Protein AF-A0AAV5VR06-F1 (afdb_monomer_lite)

Sequence (80 aa):
DFFVPNSVNARLPTSVYRGCGGYGAVMILNSTDPSDPGIAVKKFISPFEYVKKAQRCFRELQLLRELSHDNIARLKFTYS

Secondary structure (DSSP, 8-state):
-----HHHHHH--EEEEEEEETTEEEEEEE-SSTT---EEEEEESSTTSSHHHHHHHHHHHHHHHH---TTSPPP-----

Foldseek 3Di:
DDPDDPVLCVQQVDKDWDADDPFWGKIWGHGPDPVGRGDIDTDGDPCVVDDVSVVVVVVVVVVLDPDDDPPDDHDPDDDD

pLDDT: mean 94.31, std 3.78, range [71.5, 98.19]

Structure (mmCIF, N/CA/C/O backbone):
data_AF-A0AAV5VR06-F1
#
_entry.id   AF-A0AAV5VR06-F1
#
loop_
_atom_site.group_PDB
_atom_site.id
_atom_site.type_symbol
_atom_site.label_atom_id
_atom_site.label_alt_id
_atom_site.label_comp_id
_atom_site.label_asym_id
_atom_site.label_entity_id
_atom_site.label_seq_id
_atom_site.pdbx_PDB_ins_code
_atom_site.Cartn_x
_atom_site.Cartn_y
_atom_site.Cartn_z
_atom_site.occupancy
_atom_site.B_iso_or_equiv
_atom_site.auth_seq_id
_atom_site.auth_comp_id
_atom_site.auth_asym_id
_atom_site.auth_atom_id
_atom_site.pdbx_PDB_model_num
ATOM 1 N N . ASP A 1 1 ? 11.179 -3.672 10.738 1.00 71.50 1 ASP A N 1
ATOM 2 C CA . ASP A 1 1 ? 11.354 -4.162 9.353 1.00 71.50 1 ASP A CA 1
ATOM 3 C C . ASP A 1 1 ? 10.050 -4.400 8.607 1.00 71.50 1 ASP A C 1
ATOM 5 O O . ASP A 1 1 ? 8.986 -4.510 9.226 1.00 71.50 1 ASP A O 1
ATOM 9 N N . PHE A 1 2 ? 10.129 -4.394 7.276 1.00 85.69 2 PHE A N 1
ATOM 10 C CA . PHE A 1 2 ? 9.054 -4.789 6.366 1.00 85.69 2 PHE A CA 1
ATOM 11 C C . PHE A 1 2 ? 9.189 -6.289 6.096 1.00 85.69 2 PHE A C 1
ATOM 13 O O . PHE A 1 2 ? 10.197 -6.726 5.554 1.00 85.69 2 PHE A O 1
ATOM 20 N N . PHE A 1 3 ? 8.183 -7.080 6.466 1.00 87.62 3 PHE A N 1
ATOM 21 C CA . PHE A 1 3 ? 8.191 -8.534 6.277 1.00 87.62 3 PHE A CA 1
ATOM 22 C C . PHE A 1 3 ? 7.692 -8.898 4.875 1.00 87.62 3 PHE A C 1
ATOM 24 O O . PHE A 1 3 ? 6.595 -9.418 4.710 1.00 87.62 3 PHE A O 1
ATOM 31 N N . VAL A 1 4 ? 8.452 -8.522 3.847 1.00 91.44 4 VAL A N 1
ATOM 32 C CA . VAL A 1 4 ? 8.079 -8.767 2.446 1.00 91.44 4 VAL A CA 1
ATOM 33 C C . VAL A 1 4 ? 8.080 -10.279 2.162 1.00 91.44 4 VAL A C 1
ATOM 35 O O . VAL A 1 4 ? 9.076 -10.934 2.469 1.00 91.44 4 VAL A O 1
ATOM 38 N N . PRO A 1 5 ? 7.018 -10.852 1.556 1.00 93.62 5 PRO A N 1
ATOM 39 C CA . PRO A 1 5 ? 6.996 -12.270 1.201 1.00 93.62 5 PRO A CA 1
ATOM 40 C C . PRO A 1 5 ? 8.163 -12.663 0.287 1.00 93.62 5 PRO A C 1
ATOM 42 O O . PRO A 1 5 ? 8.487 -11.937 -0.655 1.00 93.62 5 PRO A O 1
ATOM 45 N N . ASN A 1 6 ? 8.744 -13.848 0.500 1.00 92.69 6 ASN A N 1
ATOM 46 C CA . ASN A 1 6 ? 9.895 -14.331 -0.279 1.00 92.69 6 ASN A CA 1
ATOM 47 C C . ASN A 1 6 ? 9.636 -14.348 -1.792 1.00 92.69 6 ASN A C 1
ATOM 49 O O . ASN A 1 6 ? 10.533 -14.034 -2.565 1.00 92.69 6 ASN A O 1
ATOM 53 N N . SER A 1 7 ? 8.408 -14.657 -2.220 1.00 91.94 7 SER A N 1
ATOM 54 C CA . SER A 1 7 ? 8.015 -14.626 -3.635 1.00 91.94 7 SER A CA 1
ATOM 55 C C . SER A 1 7 ? 8.124 -13.228 -4.253 1.00 91.94 7 SER A C 1
ATOM 57 O O . SER A 1 7 ? 8.501 -13.088 -5.414 1.00 91.94 7 SER A O 1
ATOM 59 N N . VAL A 1 8 ? 7.833 -12.183 -3.474 1.00 93.31 8 VAL A N 1
ATOM 60 C CA . VAL A 1 8 ? 7.964 -10.785 -3.901 1.00 93.31 8 VAL A CA 1
ATOM 61 C C . VAL A 1 8 ? 9.431 -10.374 -3.894 1.00 93.31 8 VAL A C 1
ATOM 63 O O . VAL A 1 8 ? 9.883 -9.770 -4.860 1.00 93.31 8 VAL A O 1
ATOM 66 N N . ASN A 1 9 ? 10.177 -10.740 -2.849 1.00 92.38 9 ASN A N 1
ATOM 67 C CA . ASN A 1 9 ? 11.599 -10.417 -2.733 1.00 92.38 9 ASN A CA 1
ATOM 68 C C . ASN A 1 9 ? 12.449 -11.109 -3.817 1.00 92.38 9 ASN A C 1
ATOM 70 O O . ASN A 1 9 ? 13.407 -10.527 -4.308 1.00 92.38 9 ASN A O 1
ATOM 74 N N . ALA A 1 10 ? 12.074 -12.321 -4.242 1.00 91.94 10 ALA A N 1
ATOM 75 C CA . ALA A 1 10 ? 12.736 -13.030 -5.338 1.00 91.94 10 ALA A CA 1
ATOM 76 C C . ALA A 1 10 ? 12.576 -12.313 -6.689 1.00 91.94 10 ALA A C 1
ATOM 78 O O . ALA A 1 10 ? 13.494 -12.331 -7.503 1.00 91.94 10 ALA A O 1
ATOM 79 N N . ARG A 1 11 ? 11.425 -11.666 -6.924 1.00 93.06 11 ARG A N 1
ATOM 80 C CA . ARG A 1 11 ? 11.174 -10.867 -8.135 1.00 93.06 11 ARG A CA 1
ATOM 81 C C . ARG A 1 11 ? 11.769 -9.460 -8.038 1.00 93.06 11 ARG A C 1
ATOM 83 O O . ARG A 1 11 ? 12.259 -8.939 -9.030 1.00 93.06 11 ARG A O 1
ATOM 90 N N . LEU A 1 12 ? 11.687 -8.840 -6.861 1.00 95.06 12 LEU A N 1
ATOM 91 C CA . LEU A 1 12 ? 12.064 -7.448 -6.612 1.00 95.06 12 LEU A CA 1
ATOM 92 C C . LEU A 1 12 ? 13.071 -7.365 -5.450 1.00 95.06 12 LEU A C 1
ATOM 94 O O . LEU A 1 12 ? 12.694 -6.982 -4.338 1.00 95.06 12 LEU A O 1
ATOM 98 N N . PRO A 1 13 ? 14.339 -7.750 -5.680 1.00 92.38 13 PRO A N 1
ATOM 99 C CA . PRO A 1 13 ? 15.313 -7.963 -4.608 1.00 92.38 13 PRO A CA 1
ATOM 100 C C . PRO A 1 13 ? 15.879 -6.667 -4.021 1.00 92.38 13 PRO A C 1
ATOM 102 O O . PRO A 1 13 ? 16.458 -6.673 -2.935 1.00 92.38 13 PRO A O 1
ATOM 105 N N . THR A 1 14 ? 15.765 -5.541 -4.729 1.00 93.44 14 THR A N 1
ATOM 106 C CA . THR A 1 14 ? 16.384 -4.284 -4.304 1.00 93.44 14 THR A CA 1
ATOM 107 C C . THR A 1 14 ? 15.391 -3.420 -3.541 1.00 93.44 14 THR A C 1
ATOM 109 O O . THR A 1 14 ? 14.498 -2.814 -4.130 1.00 93.44 14 THR A O 1
ATOM 112 N N . SER A 1 15 ? 15.581 -3.299 -2.229 1.00 93.94 15 SER A N 1
ATOM 113 C CA . SER A 1 15 ? 14.765 -2.435 -1.377 1.00 93.94 15 SER A CA 1
ATOM 114 C C . SER A 1 15 ? 15.393 -1.067 -1.128 1.00 93.94 15 SER A C 1
ATOM 116 O O . SER A 1 15 ? 16.558 -0.986 -0.741 1.00 93.94 15 SER A O 1
ATOM 118 N N . VAL A 1 16 ? 14.600 0.001 -1.218 1.00 95.06 16 VAL A N 1
ATOM 119 C CA . VAL A 1 16 ? 15.010 1.340 -0.778 1.00 95.06 16 VAL A CA 1
ATOM 120 C C . VAL A 1 16 ? 13.926 1.971 0.088 1.00 95.06 16 VAL A C 1
ATOM 122 O O . VAL A 1 16 ? 12.785 2.145 -0.342 1.00 95.06 16 VAL A O 1
ATOM 125 N N . TYR A 1 17 ? 14.277 2.341 1.318 1.00 95.31 17 TYR A N 1
ATOM 126 C CA . TYR A 1 17 ? 13.383 3.095 2.193 1.00 95.31 17 TYR A CA 1
ATOM 127 C C . TYR A 1 17 ? 13.078 4.478 1.592 1.00 95.31 17 TYR A C 1
ATOM 129 O O . TYR A 1 17 ? 13.956 5.117 1.008 1.00 95.31 17 TYR A O 1
ATOM 137 N N . ARG A 1 18 ? 11.825 4.938 1.707 1.00 95.50 18 ARG A N 1
ATOM 138 C CA . ARG A 1 18 ? 11.399 6.244 1.175 1.00 95.50 18 ARG A CA 1
ATOM 139 C C . ARG A 1 18 ? 10.918 7.212 2.236 1.00 95.50 18 ARG A C 1
ATOM 141 O O . ARG A 1 18 ? 11.207 8.397 2.125 1.00 95.50 18 ARG A O 1
ATOM 148 N N . GLY A 1 19 ? 10.188 6.742 3.241 1.00 94.75 19 GLY A N 1
ATOM 149 C CA . GLY A 1 19 ? 9.686 7.644 4.268 1.00 94.75 19 GLY A CA 1
ATOM 150 C C . GLY A 1 19 ? 8.690 7.013 5.223 1.00 94.75 19 GLY A C 1
ATOM 151 O O . GLY A 1 19 ? 8.282 5.861 5.073 1.00 94.75 19 GLY A O 1
ATOM 152 N N . CYS A 1 20 ? 8.293 7.808 6.209 1.00 95.25 20 CYS A N 1
ATOM 153 C CA . CYS A 1 20 ? 7.345 7.442 7.247 1.00 95.25 20 CYS A CA 1
ATOM 154 C C . CYS A 1 20 ? 6.382 8.604 7.493 1.00 95.25 20 CYS A C 1
ATOM 156 O O . CYS A 1 20 ? 6.769 9.768 7.424 1.00 95.25 20 CYS A O 1
ATOM 158 N N . GLY A 1 21 ? 5.127 8.275 7.780 1.00 92.00 21 GLY A N 1
ATOM 159 C CA . GLY A 1 21 ? 4.105 9.211 8.228 1.00 92.00 21 GLY A CA 1
ATOM 160 C C . GLY A 1 21 ? 3.239 8.586 9.319 1.00 92.00 21 GLY A C 1
ATOM 161 O O . GLY A 1 21 ? 3.390 7.414 9.660 1.00 92.00 21 GLY A O 1
ATOM 162 N N . GLY A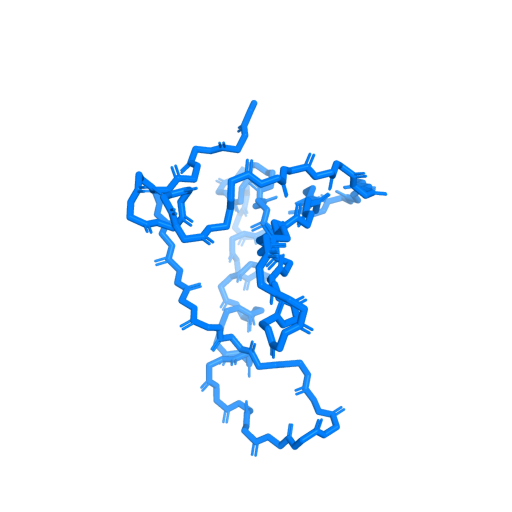 1 22 ? 2.275 9.348 9.841 1.00 88.81 22 GLY A N 1
ATOM 163 C CA . GLY A 1 22 ? 1.485 8.947 11.018 1.00 88.81 22 GLY A CA 1
ATOM 164 C C . GLY A 1 22 ? 0.675 7.645 10.890 1.00 88.81 22 GLY A C 1
ATOM 165 O O . GLY A 1 22 ? 0.247 7.095 11.902 1.00 88.81 22 GLY A O 1
ATOM 166 N N . TYR A 1 23 ? 0.470 7.131 9.672 1.00 90.06 23 TYR A N 1
ATOM 167 C CA . TYR A 1 23 ? -0.274 5.888 9.419 1.00 90.06 23 TYR A CA 1
ATOM 168 C C . TYR A 1 23 ? 0.594 4.741 8.904 1.00 90.06 23 TYR A C 1
ATOM 170 O O . TYR A 1 23 ? 0.126 3.604 8.860 1.00 90.06 23 TYR A O 1
ATOM 178 N N . GLY A 1 24 ? 1.838 4.997 8.503 1.00 94.00 24 GLY A N 1
ATOM 179 C CA . GLY A 1 24 ? 2.657 3.954 7.909 1.00 94.00 24 GLY A CA 1
ATOM 180 C C . GLY A 1 24 ? 4.005 4.417 7.384 1.00 94.00 24 GLY A C 1
ATOM 181 O O . GLY A 1 24 ? 4.243 5.606 7.182 1.00 94.00 24 GLY A O 1
ATOM 182 N N . ALA A 1 25 ? 4.860 3.437 7.122 1.00 96.44 25 ALA A N 1
ATOM 183 C CA . ALA A 1 25 ? 6.136 3.610 6.445 1.00 96.44 25 ALA A CA 1
ATOM 184 C C . ALA A 1 25 ? 6.051 3.080 5.011 1.00 96.44 25 ALA A C 1
ATOM 186 O O . ALA A 1 25 ? 5.304 2.139 4.740 1.00 96.44 25 ALA A O 1
ATOM 187 N N . VAL A 1 26 ? 6.841 3.657 4.109 1.00 97.06 26 VAL A N 1
ATOM 188 C CA . VAL A 1 26 ? 6.915 3.269 2.699 1.00 97.06 26 VAL A CA 1
ATOM 189 C C . VAL A 1 26 ? 8.345 2.889 2.328 1.00 97.06 26 VAL A C 1
ATOM 191 O O . VAL A 1 26 ? 9.302 3.612 2.620 1.00 97.06 26 VAL A O 1
ATOM 194 N N . MET A 1 27 ? 8.471 1.764 1.634 1.00 96.12 27 MET A N 1
ATOM 195 C CA . MET A 1 27 ? 9.678 1.351 0.924 1.00 96.12 27 MET A CA 1
ATOM 196 C C . MET A 1 27 ? 9.343 1.103 -0.548 1.00 96.12 27 MET A C 1
ATOM 198 O O . MET A 1 27 ? 8.197 0.816 -0.890 1.00 96.12 27 MET A O 1
ATOM 202 N N . ILE A 1 28 ? 10.345 1.184 -1.412 1.00 96.38 28 ILE A N 1
ATOM 203 C CA . ILE A 1 28 ? 10.246 0.743 -2.802 1.00 96.38 28 ILE A CA 1
ATOM 204 C C . ILE A 1 28 ? 11.023 -0.556 -2.950 1.00 96.38 28 ILE A C 1
ATOM 206 O O . ILE A 1 28 ? 12.123 -0.676 -2.413 1.00 96.38 28 ILE A O 1
ATOM 210 N N . LEU A 1 29 ? 10.439 -1.506 -3.672 1.00 96.25 29 LEU A N 1
ATOM 211 C CA . LEU A 1 29 ? 11.100 -2.711 -4.151 1.00 96.25 29 LEU A CA 1
ATOM 212 C C . LEU A 1 29 ? 11.281 -2.577 -5.663 1.00 96.25 29 LEU A C 1
ATOM 214 O O . LEU A 1 29 ? 10.293 -2.483 -6.391 1.00 96.25 29 LEU A O 1
ATOM 218 N N . ASN A 1 30 ? 12.528 -2.547 -6.118 1.00 95.38 30 ASN A N 1
ATOM 219 C CA . ASN A 1 30 ? 12.884 -2.438 -7.528 1.00 95.38 30 ASN A CA 1
ATOM 220 C C . ASN A 1 30 ? 13.210 -3.815 -8.107 1.00 95.38 30 ASN A C 1
ATOM 222 O O . ASN A 1 30 ? 13.745 -4.686 -7.413 1.00 95.38 30 ASN A O 1
ATOM 226 N N . SER A 1 31 ? 12.910 -3.974 -9.392 1.00 94.12 31 SER A N 1
ATOM 227 C CA . SER A 1 31 ? 13.376 -5.106 -10.181 1.00 94.12 31 SER A CA 1
ATOM 228 C C . SER A 1 31 ? 14.813 -4.880 -10.638 1.00 94.12 31 SER A C 1
ATOM 230 O O . SER A 1 31 ? 15.282 -3.743 -10.724 1.00 94.12 31 SER A O 1
ATOM 232 N N . THR A 1 32 ? 15.505 -5.968 -10.959 1.00 90.62 32 THR A N 1
ATOM 233 C CA . THR A 1 32 ? 16.750 -5.915 -11.737 1.00 90.62 32 THR A CA 1
ATOM 234 C C . THR A 1 32 ? 16.481 -5.739 -13.231 1.00 90.62 32 THR A C 1
ATOM 236 O O . THR A 1 32 ? 17.370 -5.313 -13.961 1.00 90.62 32 THR A O 1
ATOM 239 N N . ASP A 1 33 ? 15.276 -6.086 -13.688 1.00 92.06 33 ASP A N 1
ATOM 240 C CA . ASP A 1 33 ? 14.833 -5.893 -15.067 1.00 92.06 33 ASP A CA 1
ATOM 241 C C . ASP A 1 33 ? 14.367 -4.437 -15.277 1.00 92.06 33 ASP A C 1
ATOM 243 O O . ASP A 1 33 ? 13.426 -4.012 -14.600 1.00 92.06 33 ASP A O 1
ATOM 247 N N . PRO A 1 34 ? 14.962 -3.678 -16.220 1.00 87.50 34 PRO A N 1
ATOM 248 C CA . PRO A 1 34 ? 14.54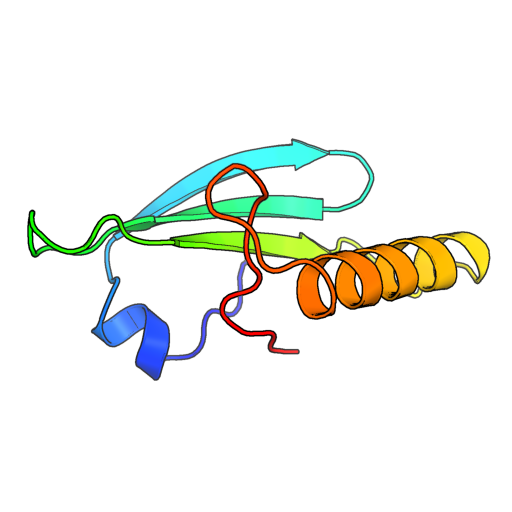6 -2.308 -16.528 1.00 87.50 34 PRO A CA 1
ATOM 249 C C . PRO A 1 34 ? 13.088 -2.161 -16.987 1.00 87.50 34 PRO A C 1
ATOM 251 O O . PRO A 1 34 ? 12.543 -1.060 -16.925 1.00 87.50 34 PRO A O 1
ATOM 254 N N . SER A 1 35 ? 12.464 -3.236 -17.479 1.00 91.88 35 SER A N 1
ATOM 255 C CA . SER A 1 35 ? 11.072 -3.233 -17.939 1.00 91.88 35 SER A CA 1
ATOM 256 C C . SER A 1 35 ? 10.046 -3.361 -16.804 1.00 91.88 35 SER A C 1
ATOM 258 O O . SER A 1 35 ? 8.883 -2.994 -16.992 1.00 91.88 35 SER A O 1
ATOM 260 N N . ASP A 1 36 ? 10.456 -3.831 -15.618 1.00 92.25 36 ASP A N 1
ATOM 261 C CA . ASP A 1 36 ? 9.591 -3.940 -14.442 1.00 92.25 36 ASP A CA 1
ATOM 262 C C . ASP A 1 36 ? 9.802 -2.716 -13.531 1.00 92.25 36 ASP A C 1
ATOM 264 O O . ASP A 1 36 ? 10.844 -2.592 -12.881 1.00 92.25 36 ASP A O 1
ATOM 268 N N . PRO A 1 37 ? 8.814 -1.805 -13.430 1.00 89.56 37 PRO A N 1
ATOM 269 C CA . PRO A 1 37 ? 8.950 -0.557 -12.680 1.00 89.56 37 PRO A CA 1
ATOM 270 C C . PRO A 1 37 ? 9.025 -0.757 -11.156 1.00 89.56 37 PRO A C 1
ATOM 272 O O . PRO A 1 37 ? 9.135 0.222 -10.414 1.00 89.56 37 PRO A O 1
ATOM 275 N N . GLY A 1 38 ? 8.937 -1.996 -10.664 1.00 94.81 38 GLY A N 1
ATOM 276 C CA . GLY A 1 38 ? 8.928 -2.297 -9.241 1.00 94.81 38 GLY A CA 1
ATOM 277 C C . GLY A 1 38 ? 7.597 -1.956 -8.571 1.00 94.81 38 GLY A C 1
ATOM 278 O O . GLY A 1 38 ? 6.563 -1.761 -9.219 1.00 94.81 38 GLY A O 1
ATOM 279 N N . ILE A 1 39 ? 7.596 -1.936 -7.237 1.00 96.12 39 ILE A N 1
ATOM 280 C CA . ILE A 1 39 ? 6.410 -1.616 -6.431 1.00 96.12 39 ILE A CA 1
ATOM 281 C C . ILE A 1 39 ? 6.761 -0.755 -5.218 1.00 96.12 39 ILE A C 1
ATOM 283 O O . ILE A 1 39 ? 7.836 -0.871 -4.633 1.00 96.12 39 ILE A O 1
ATOM 287 N N . ALA A 1 40 ? 5.801 0.056 -4.779 1.00 96.50 40 ALA A N 1
ATOM 288 C CA . ALA A 1 40 ? 5.822 0.655 -3.452 1.00 96.50 40 ALA A CA 1
ATOM 289 C C . ALA A 1 40 ? 5.124 -0.276 -2.452 1.00 96.50 40 ALA A C 1
ATOM 291 O O . ALA A 1 40 ? 4.009 -0.741 -2.694 1.00 96.50 40 ALA A O 1
ATOM 292 N N . VAL A 1 41 ? 5.765 -0.517 -1.312 1.00 96.50 41 VAL A N 1
ATOM 293 C CA . VAL A 1 41 ? 5.207 -1.275 -0.192 1.00 96.50 41 VAL A CA 1
ATOM 294 C C . VAL A 1 41 ? 4.965 -0.314 0.960 1.00 96.50 41 VAL A C 1
ATOM 296 O O . VAL A 1 41 ? 5.893 0.338 1.443 1.00 96.50 41 VAL A O 1
ATOM 299 N N . LYS A 1 42 ? 3.714 -0.239 1.416 1.00 97.00 42 LYS A N 1
ATOM 300 C CA . LYS A 1 42 ? 3.313 0.543 2.586 1.00 97.00 42 LYS A CA 1
ATOM 301 C C . LYS A 1 42 ? 3.018 -0.395 3.753 1.00 97.00 42 LYS A C 1
ATOM 303 O O . LYS A 1 42 ? 2.124 -1.230 3.667 1.00 97.00 42 LYS A O 1
ATOM 308 N N . LYS A 1 43 ? 3.744 -0.229 4.858 1.00 96.00 43 LYS A N 1
ATOM 309 C CA . LYS A 1 43 ? 3.488 -0.921 6.125 1.00 96.00 43 LYS A CA 1
ATOM 310 C C . LYS A 1 43 ? 2.674 -0.009 7.033 1.00 96.00 43 LYS A C 1
ATOM 312 O O . LYS A 1 43 ? 3.159 1.061 7.402 1.00 96.00 43 LYS A O 1
ATOM 317 N N . PHE A 1 44 ? 1.478 -0.434 7.436 1.00 96.00 44 PHE A N 1
ATOM 318 C CA . PHE A 1 44 ? 0.714 0.280 8.458 1.00 96.00 44 PHE A CA 1
ATOM 319 C C . PHE A 1 44 ? 1.404 0.179 9.824 1.00 96.00 44 PHE A C 1
ATOM 321 O O . PHE A 1 44 ? 1.815 -0.903 10.245 1.00 96.00 44 PHE A O 1
ATOM 328 N N . ILE A 1 45 ? 1.525 1.306 10.526 1.00 94.44 45 ILE A N 1
ATOM 329 C CA . ILE A 1 45 ? 2.129 1.358 11.865 1.00 94.44 45 ILE A CA 1
ATOM 330 C C . ILE A 1 45 ? 1.011 1.308 12.901 1.00 94.44 45 ILE A C 1
ATOM 332 O O . ILE A 1 45 ? 0.200 2.230 12.976 1.00 94.44 45 ILE A O 1
ATOM 336 N N . SER A 1 46 ? 0.974 0.240 13.697 1.00 94.62 46 SER A N 1
ATOM 337 C CA . SER A 1 46 ? -0.033 0.006 14.743 1.00 94.62 46 SER A CA 1
ATOM 338 C C . SER A 1 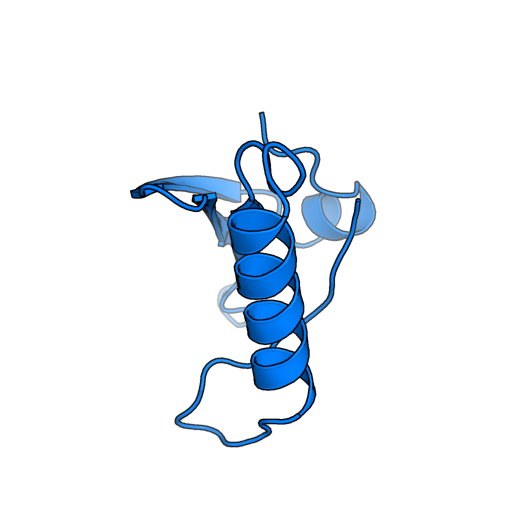46 ? -1.477 0.253 14.257 1.00 94.62 46 SER A C 1
ATOM 340 O O . SER A 1 46 ? -2.187 1.074 14.840 1.00 94.62 46 SER A O 1
ATOM 342 N N . PRO A 1 47 ? -1.936 -0.397 13.164 1.00 95.69 47 PRO A N 1
ATOM 343 C CA . PRO A 1 47 ? -3.251 -0.119 12.572 1.00 95.69 47 PRO A CA 1
ATOM 344 C C . PRO A 1 47 ? -4.422 -0.376 13.531 1.00 95.69 47 PRO A C 1
ATOM 346 O O . PRO A 1 47 ? -5.456 0.272 13.411 1.00 95.69 47 PRO A O 1
ATOM 349 N N . PHE A 1 48 ? -4.251 -1.277 14.503 1.00 96.62 48 PHE A N 1
ATOM 350 C CA . PHE A 1 48 ? -5.287 -1.693 15.455 1.00 96.62 48 PHE A CA 1
ATOM 351 C C . PHE A 1 48 ? -5.162 -1.045 16.841 1.00 96.62 48 PHE A C 1
ATOM 353 O O . PHE A 1 48 ? -5.798 -1.490 17.786 1.00 96.62 48 PHE A O 1
ATOM 360 N N . GLU A 1 49 ? -4.353 0.007 16.971 1.00 97.38 49 GLU A N 1
ATOM 361 C CA . GLU A 1 49 ? -4.123 0.705 18.244 1.00 97.38 49 GLU A CA 1
ATOM 362 C C . GLU A 1 49 ? -5.407 1.310 18.834 1.00 97.38 49 GLU A C 1
ATOM 364 O O . GLU A 1 49 ? -5.630 1.263 20.038 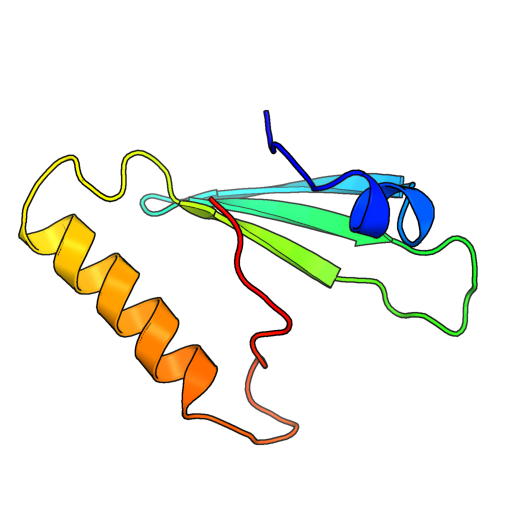1.00 97.38 49 GLU A O 1
ATOM 369 N N . TYR A 1 50 ? -6.274 1.864 17.982 1.00 97.38 50 TYR A N 1
ATOM 370 C CA . TYR A 1 50 ? -7.593 2.363 18.368 1.00 97.38 50 TYR A CA 1
ATOM 371 C C . TYR A 1 50 ? -8.573 2.297 17.194 1.00 97.38 50 TYR A C 1
ATOM 373 O O . TYR A 1 50 ? -8.184 2.358 16.024 1.00 97.38 50 TYR A O 1
ATOM 381 N N . VAL A 1 51 ? -9.872 2.232 17.504 1.00 98.12 51 VAL A N 1
ATOM 382 C CA . VAL A 1 51 ? -10.955 1.973 16.533 1.00 98.12 51 VAL A CA 1
ATOM 383 C C . VAL A 1 51 ? -10.912 2.918 15.329 1.00 98.12 51 VAL A C 1
ATOM 385 O O . VAL A 1 51 ? -10.978 2.470 14.186 1.00 98.12 51 VAL A O 1
ATOM 388 N N . LYS A 1 52 ? -10.727 4.227 15.556 1.00 97.62 52 LYS A N 1
ATOM 389 C CA . LYS A 1 52 ? -10.658 5.214 14.462 1.00 97.62 52 LYS A CA 1
ATOM 390 C C . LYS A 1 52 ? -9.476 4.966 13.514 1.00 97.62 52 LYS A C 1
ATOM 392 O O . LYS A 1 52 ? -9.602 5.239 12.323 1.00 97.62 52 LYS A O 1
ATOM 397 N N . LYS A 1 53 ? -8.337 4.466 14.010 1.00 97.12 53 LYS A N 1
ATOM 398 C CA . LYS A 1 53 ? -7.165 4.140 13.179 1.00 97.12 53 LYS A CA 1
ATOM 399 C C . LYS A 1 53 ? -7.432 2.903 12.336 1.00 97.12 53 LYS A C 1
ATOM 401 O O . LYS A 1 53 ? -7.239 2.963 11.126 1.00 97.12 53 LYS A O 1
ATOM 406 N N . ALA A 1 54 ? -7.997 1.860 12.943 1.00 97.62 54 ALA A N 1
ATOM 407 C CA . ALA A 1 54 ? -8.385 0.640 12.242 1.00 97.62 54 ALA A CA 1
ATOM 408 C C . ALA A 1 54 ? -9.394 0.933 11.121 1.00 97.62 54 ALA A C 1
ATOM 410 O O . ALA A 1 54 ? -9.196 0.505 9.988 1.00 97.62 54 ALA A O 1
ATOM 411 N N . GLN A 1 55 ? -10.414 1.754 11.400 1.00 98.19 55 GLN A N 1
ATOM 412 C CA . GLN A 1 55 ? -11.385 2.208 10.398 1.00 98.19 55 GLN A CA 1
ATOM 413 C C . GLN A 1 55 ? -10.724 2.981 9.248 1.00 98.19 55 GLN A C 1
ATOM 415 O O . GLN A 1 55 ? -11.070 2.768 8.089 1.00 98.19 55 GLN A O 1
ATOM 420 N N . ARG A 1 56 ? -9.762 3.869 9.544 1.00 97.44 56 ARG A N 1
ATOM 421 C CA . ARG A 1 56 ? -9.021 4.620 8.516 1.00 97.44 56 ARG A CA 1
ATOM 422 C C . ARG A 1 56 ? -8.175 3.694 7.640 1.00 97.44 56 ARG A C 1
ATOM 424 O O . ARG A 1 56 ? -8.260 3.807 6.421 1.00 97.44 56 ARG A O 1
ATOM 431 N N . CYS A 1 57 ? -7.422 2.770 8.238 1.00 96.69 57 CYS A N 1
ATOM 432 C CA . CYS A 1 57 ? -6.617 1.785 7.510 1.00 96.69 57 CYS A CA 1
ATOM 433 C C . CYS A 1 57 ? -7.488 0.860 6.649 1.00 96.69 57 CYS A C 1
ATOM 435 O O . CYS A 1 57 ? -7.173 0.628 5.485 1.00 96.69 57 CYS A O 1
ATOM 437 N N . PHE A 1 58 ? -8.610 0.379 7.190 1.00 96.88 58 PHE A N 1
ATOM 438 C CA . PHE A 1 58 ? -9.538 -0.476 6.453 1.00 96.88 58 PHE A CA 1
ATOM 439 C C . PHE A 1 58 ? -10.172 0.258 5.268 1.00 96.88 58 PHE A C 1
ATOM 441 O O . PHE A 1 58 ? -10.164 -0.256 4.153 1.00 96.88 58 PHE A O 1
ATOM 448 N N . ARG A 1 59 ? -10.632 1.499 5.473 1.00 97.81 59 ARG A N 1
ATOM 449 C CA . ARG A 1 59 ? -11.191 2.322 4.395 1.00 97.81 59 ARG A CA 1
ATOM 450 C C . ARG A 1 59 ? -10.166 2.622 3.301 1.00 97.81 59 ARG A C 1
ATOM 452 O O . ARG A 1 59 ? -10.527 2.622 2.132 1.00 97.81 59 ARG A O 1
ATOM 459 N N . GLU A 1 60 ? -8.903 2.858 3.659 1.00 97.00 60 GLU A N 1
ATOM 460 C CA . GLU A 1 60 ? -7.827 3.030 2.675 1.00 97.00 60 GLU A CA 1
ATOM 461 C C . GLU A 1 60 ? -7.684 1.786 1.782 1.00 97.00 60 GLU A C 1
ATOM 463 O O . GLU A 1 60 ? -7.648 1.909 0.559 1.00 97.00 60 GLU A O 1
ATOM 468 N N . LEU A 1 61 ? -7.677 0.588 2.378 1.00 96.50 61 LEU A N 1
ATOM 469 C CA . LEU A 1 61 ? -7.612 -0.672 1.633 1.00 96.50 61 LEU A CA 1
ATOM 470 C C . LEU A 1 61 ? -8.835 -0.892 0.733 1.00 96.50 61 LEU A C 1
ATOM 472 O O . LEU A 1 61 ? -8.674 -1.354 -0.395 1.00 96.50 61 LEU A O 1
ATOM 476 N N . GLN A 1 62 ? -10.039 -0.555 1.203 1.00 97.25 62 GLN A N 1
ATOM 477 C CA . GLN A 1 62 ? -11.262 -0.661 0.400 1.00 97.25 62 GLN A CA 1
ATOM 478 C C . GLN A 1 62 ? -11.225 0.279 -0.809 1.00 97.25 62 GLN A C 1
ATOM 480 O O . GLN A 1 62 ? -11.426 -0.174 -1.933 1.00 97.25 62 GLN A O 1
ATOM 485 N N . LEU A 1 63 ? -10.872 1.552 -0.601 1.00 97.62 63 LEU A N 1
ATOM 486 C CA . LEU A 1 63 ? -10.765 2.533 -1.685 1.00 97.62 63 LEU A CA 1
ATOM 487 C C . LEU A 1 63 ? -9.757 2.089 -2.751 1.00 97.62 63 LEU A C 1
ATOM 489 O O . LEU A 1 63 ? -10.061 2.116 -3.939 1.00 97.62 63 LEU A O 1
ATOM 493 N N . LEU A 1 64 ? -8.571 1.629 -2.342 1.00 97.00 64 LEU A N 1
ATOM 494 C CA . LEU A 1 64 ? -7.545 1.170 -3.284 1.00 97.00 64 LEU A CA 1
ATOM 495 C C . LEU A 1 64 ? -7.917 -0.134 -4.010 1.00 97.00 64 LEU A C 1
ATOM 497 O O . LEU A 1 64 ? -7.360 -0.415 -5.071 1.00 97.00 64 LEU A O 1
ATOM 501 N N . ARG A 1 65 ? -8.815 -0.945 -3.438 1.00 95.88 65 ARG A N 1
ATOM 502 C CA . ARG A 1 65 ? -9.332 -2.170 -4.061 1.00 95.88 65 ARG A CA 1
ATOM 503 C C . ARG A 1 65 ? -10.423 -1.875 -5.092 1.00 95.88 65 ARG A C 1
ATOM 505 O O . ARG A 1 65 ? -10.513 -2.597 -6.079 1.00 95.88 65 ARG A O 1
ATOM 512 N N . GLU A 1 66 ? -11.255 -0.869 -4.845 1.00 95.81 66 GLU A N 1
ATOM 513 C CA . GLU A 1 66 ? -12.401 -0.527 -5.700 1.00 95.81 66 GLU A CA 1
ATOM 514 C C . GLU A 1 66 ? -12.021 0.384 -6.875 1.00 95.81 66 GLU A C 1
ATOM 516 O O . GLU A 1 66 ? -12.623 0.302 -7.945 1.00 95.81 66 GLU A O 1
ATOM 521 N N . LEU A 1 67 ? -11.007 1.237 -6.709 1.00 94.44 67 LEU A N 1
ATOM 522 C CA . LEU A 1 67 ? -10.571 2.169 -7.746 1.00 94.44 67 LEU A CA 1
ATOM 523 C C . LEU A 1 67 ? -9.644 1.485 -8.763 1.00 94.44 67 LEU A C 1
ATOM 525 O O . LEU A 1 67 ? -8.547 1.037 -8.431 1.00 94.44 67 LEU A O 1
ATOM 529 N N . SER A 1 68 ? -10.059 1.471 -10.032 1.00 94.69 68 SER A N 1
ATOM 530 C CA . SER A 1 68 ? -9.263 0.970 -11.158 1.00 94.69 68 SER A CA 1
ATOM 531 C C . SER A 1 68 ? -9.212 2.006 -12.278 1.00 94.69 68 SER A C 1
ATOM 533 O O . SER A 1 68 ? -10.090 2.049 -13.137 1.00 94.69 68 SER A O 1
ATOM 535 N N . HIS A 1 69 ? -8.182 2.852 -12.255 1.00 96.69 69 HIS A N 1
ATOM 536 C CA . HIS A 1 69 ? -7.946 3.889 -13.259 1.00 96.69 69 HIS A CA 1
ATOM 537 C C . HIS A 1 69 ? -6.445 4.183 -13.377 1.00 96.69 69 HIS A C 1
ATOM 539 O O . HIS A 1 69 ? -5.755 4.201 -12.361 1.00 96.69 69 HIS A O 1
ATOM 545 N N . ASP A 1 70 ? -5.941 4.471 -14.579 1.00 95.75 70 ASP A N 1
ATOM 546 C CA . ASP A 1 70 ? -4.497 4.631 -14.835 1.00 95.75 70 ASP A CA 1
ATOM 547 C C . ASP A 1 70 ? -3.862 5.808 -14.079 1.00 95.75 70 ASP A C 1
ATOM 549 O O . ASP A 1 70 ? -2.693 5.762 -13.699 1.00 95.75 70 ASP A O 1
ATOM 553 N N . ASN A 1 71 ? -4.642 6.855 -13.801 1.00 97.31 71 ASN A N 1
ATOM 554 C CA . ASN A 1 71 ? -4.200 8.011 -13.010 1.00 97.31 71 ASN A CA 1
ATOM 555 C C . ASN A 1 71 ? -4.457 7.882 -11.497 1.00 97.31 71 ASN A C 1
ATOM 557 O O . ASN A 1 71 ? -4.243 8.844 -10.761 1.00 97.31 71 ASN A O 1
ATOM 561 N N . ILE A 1 72 ? -4.928 6.726 -11.021 1.00 95.94 72 ILE A N 1
ATOM 562 C CA . ILE A 1 72 ? -5.136 6.449 -9.596 1.00 95.94 72 ILE A CA 1
ATOM 563 C C . ILE A 1 72 ? -4.214 5.302 -9.183 1.00 95.94 72 ILE A C 1
ATOM 565 O O . ILE A 1 72 ? -4.068 4.304 -9.885 1.00 95.94 72 ILE A O 1
ATOM 569 N N . ALA A 1 73 ? -3.577 5.429 -8.018 1.00 95.00 73 ALA A N 1
ATOM 570 C CA . ALA A 1 73 ? -2.713 4.379 -7.497 1.00 95.00 73 ALA A CA 1
ATOM 571 C C . ALA A 1 73 ? -3.495 3.065 -7.323 1.00 95.00 73 ALA A C 1
ATOM 573 O O . ALA A 1 73 ? -4.487 3.010 -6.598 1.00 95.00 73 ALA A O 1
ATOM 574 N N . ARG A 1 74 ? -3.015 1.998 -7.968 1.00 95.69 74 ARG A N 1
ATOM 575 C CA . ARG A 1 74 ? -3.644 0.674 -7.929 1.00 95.69 74 ARG A CA 1
ATOM 576 C C . ARG A 1 74 ? -3.027 -0.210 -6.850 1.00 95.69 74 ARG A C 1
ATOM 578 O O . ARG A 1 74 ? -1.808 -0.395 -6.820 1.00 95.69 74 ARG A O 1
ATOM 585 N N . LEU A 1 75 ? -3.872 -0.845 -6.039 1.00 96.69 75 LEU A N 1
ATOM 586 C CA . LEU A 1 75 ? -3.450 -1.914 -5.135 1.00 96.69 75 LEU A CA 1
ATOM 587 C C . LEU A 1 75 ? -3.008 -3.146 -5.933 1.00 96.69 75 LEU A C 1
ATOM 589 O O . LEU A 1 75 ? -3.771 -3.674 -6.738 1.00 96.69 75 LEU A O 1
ATOM 593 N N . LYS A 1 76 ? -1.778 -3.621 -5.710 1.00 94.19 76 LYS A N 1
ATOM 594 C CA . LYS A 1 76 ? -1.277 -4.853 -6.346 1.00 94.19 76 LYS A CA 1
ATOM 595 C C . LYS A 1 76 ? -1.651 -6.099 -5.547 1.00 94.19 76 LYS A C 1
ATOM 597 O O . LYS A 1 76 ? -2.149 -7.059 -6.117 1.00 94.19 76 LYS A O 1
ATOM 602 N N . PHE A 1 77 ? -1.390 -6.079 -4.244 1.00 94.62 77 PHE A N 1
ATOM 603 C CA . PHE A 1 77 ? -1.713 -7.146 -3.300 1.00 94.62 77 PHE A CA 1
ATOM 604 C C . PHE A 1 77 ? -1.589 -6.615 -1.867 1.00 94.62 77 PHE A C 1
ATOM 606 O O . PHE A 1 77 ? -1.043 -5.534 -1.636 1.00 94.62 77 PHE A O 1
ATOM 613 N N . THR A 1 78 ? -2.070 -7.397 -0.906 1.00 94.81 78 THR A N 1
ATOM 614 C CA . THR A 1 78 ? -1.906 -7.159 0.532 1.00 94.81 78 THR A CA 1
ATOM 615 C C . THR A 1 78 ? -1.388 -8.421 1.199 1.00 94.81 78 THR A C 1
ATOM 617 O O . THR A 1 78 ? -1.701 -9.524 0.756 1.00 94.81 78 THR A O 1
ATOM 620 N N . TYR A 1 79 ? -0.637 -8.263 2.279 1.00 93.19 79 TYR A N 1
ATOM 621 C CA . TYR A 1 79 ? -0.183 -9.355 3.133 1.00 93.19 79 TYR A CA 1
ATOM 622 C C . TYR A 1 79 ? -0.137 -8.860 4.583 1.00 93.19 79 TYR A C 1
ATOM 624 O O . T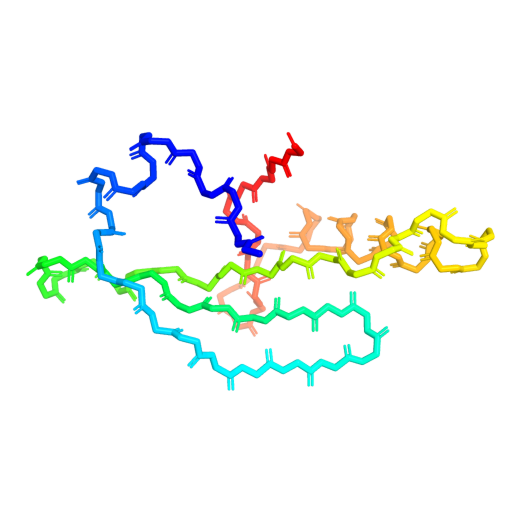YR A 1 79 ? -0.085 -7.648 4.820 1.00 93.19 79 TYR A O 1
ATOM 632 N N . SER A 1 80 ? -0.195 -9.790 5.533 1.00 85.94 80 SER A N 1
ATOM 633 C CA . SER A 1 80 ? -0.143 -9.541 6.979 1.00 85.94 80 SER A CA 1
ATOM 634 C C . SER A 1 80 ? 0.943 -10.380 7.617 1.00 85.94 80 SER A C 1
ATOM 636 O O . SER A 1 80 ? 0.958 -11.588 7.287 1.00 85.94 80 SER A O 1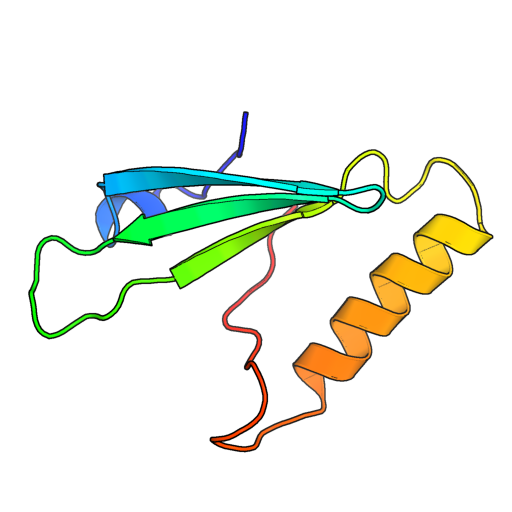
#

Radius of gyration: 13.66 Å; chains: 1; bounding box: 29×24×36 Å

InterPro domains:
  IPR000719 Protein kinase domain [PS50011] (12-80)
  IPR011009 Protein kinase-like domain superfamily [SSF56112] (19-77)

Organism: NCBI:txid1538716